Protein AF-A0A9D4YTZ3-F1 (afdb_monomer_lite)

Sequence (170 aa):
MAAKIKRVLRTWNSVDDFQEGEEWQEALDALESVTSQVSGDPKAFDLTGDGERWEAAGGDEISEASEFSTVLYEKWAEVLGQAAENLEWEPAQWEALWKNLQKWGRALSRAGLDFGNDTGMGELQEVVEAYSSGAPKQRKRKAPVEEAAEEEGEEDEEDPAKKKRAADDE

Radius of gyration: 29.21 Å; chains: 1; bounding box: 89×47×68 Å

Structure (mmCIF, N/CA/C/O backbone):
data_AF-A0A9D4YTZ3-F1
#
_entry.id   AF-A0A9D4YTZ3-F1
#
loop_
_atom_site.group_PDB
_atom_site.id
_atom_site.type_symbol
_atom_site.label_atom_id
_atom_site.label_alt_id
_atom_site.label_comp_id
_atom_site.label_asym_id
_atom_site.label_entity_id
_atom_site.label_seq_id
_atom_site.pdbx_PDB_ins_code
_atom_site.Cartn_x
_atom_site.Cartn_y
_atom_site.Cartn_z
_atom_site.occupancy
_atom_site.B_iso_or_equiv
_atom_site.auth_seq_id
_atom_site.auth_comp_id
_atom_site.auth_asym_id
_atom_site.auth_atom_id
_atom_site.pdbx_PDB_model_num
ATOM 1 N N . MET A 1 1 ? -14.436 -12.012 12.243 1.00 62.66 1 MET A N 1
ATOM 2 C CA . MET A 1 1 ? -13.884 -10.650 12.075 1.00 62.66 1 MET A CA 1
ATOM 3 C C . MET A 1 1 ? -12.425 -10.587 12.524 1.00 62.66 1 MET A C 1
ATOM 5 O O . MET A 1 1 ? -11.583 -10.406 11.659 1.00 62.66 1 MET A O 1
ATOM 9 N N . ALA A 1 2 ? -12.092 -10.903 13.784 1.00 67.81 2 ALA A N 1
ATOM 10 C CA . ALA A 1 2 ? -10.698 -10.963 14.265 1.00 67.81 2 ALA A CA 1
ATOM 11 C C . ALA A 1 2 ? -9.760 -11.856 13.418 1.00 67.81 2 ALA A C 1
ATOM 13 O O . ALA A 1 2 ? -8.634 -11.477 13.128 1.00 67.81 2 ALA A O 1
ATOM 14 N N . ALA A 1 3 ? -10.233 -13.012 12.933 1.00 77.94 3 ALA A N 1
ATOM 15 C CA . ALA A 1 3 ? -9.442 -13.879 12.047 1.00 77.94 3 ALA A CA 1
ATOM 16 C C . ALA A 1 3 ? -9.124 -13.252 10.671 1.00 77.94 3 ALA A C 1
ATOM 18 O O . ALA A 1 3 ? -8.122 -13.609 10.059 1.00 77.94 3 ALA A O 1
ATOM 19 N N . LYS A 1 4 ? -9.969 -12.330 10.182 1.00 80.19 4 LYS A N 1
ATOM 20 C CA . LYS A 1 4 ? -9.738 -11.601 8.925 1.00 80.19 4 LYS A CA 1
ATOM 21 C C . LYS A 1 4 ? -8.629 -10.567 9.126 1.00 80.19 4 LYS A C 1
ATOM 23 O O . LYS A 1 4 ? -7.691 -10.554 8.346 1.00 80.19 4 LYS A O 1
ATOM 28 N N . ILE A 1 5 ? -8.699 -9.798 10.215 1.00 81.00 5 ILE A N 1
ATOM 29 C CA . ILE A 1 5 ? -7.681 -8.802 10.590 1.00 81.00 5 ILE A CA 1
ATOM 30 C C . ILE A 1 5 ? -6.328 -9.482 10.814 1.00 81.00 5 ILE A C 1
ATOM 32 O O . ILE A 1 5 ? -5.354 -9.096 10.191 1.00 81.00 5 ILE A O 1
ATOM 36 N N . LYS A 1 6 ? -6.280 -10.588 11.569 1.00 83.12 6 LYS A N 1
ATOM 37 C CA . LYS A 1 6 ? -5.041 -11.366 11.771 1.00 83.12 6 LYS A CA 1
ATOM 38 C C . LYS A 1 6 ? -4.418 -11.886 10.473 1.00 83.12 6 LYS A C 1
ATOM 40 O O . LYS A 1 6 ? -3.203 -12.006 10.382 1.00 83.12 6 LYS A O 1
ATOM 45 N N . ARG A 1 7 ? -5.236 -12.232 9.472 1.00 84.00 7 ARG A N 1
ATOM 46 C CA . ARG A 1 7 ? -4.735 -12.651 8.155 1.00 84.00 7 ARG A CA 1
ATOM 47 C C . ARG A 1 7 ? -4.163 -11.469 7.376 1.00 84.00 7 ARG A C 1
ATOM 49 O O . ARG A 1 7 ? -3.108 -11.619 6.773 1.00 84.00 7 ARG A O 1
ATOM 56 N N . VAL A 1 8 ? -4.854 -10.332 7.400 1.00 84.12 8 VAL A N 1
ATOM 57 C CA . VAL A 1 8 ? -4.382 -9.092 6.772 1.00 84.12 8 VAL A CA 1
ATOM 58 C C . VAL A 1 8 ? -3.073 -8.643 7.419 1.00 84.12 8 VAL A C 1
ATOM 60 O O . VAL A 1 8 ? -2.107 -8.462 6.698 1.00 84.12 8 VAL A O 1
ATOM 63 N N . LEU A 1 9 ? -2.994 -8.614 8.752 1.00 82.56 9 LEU A N 1
ATOM 64 C CA . LEU A 1 9 ? -1.767 -8.320 9.501 1.00 82.56 9 LEU A CA 1
ATOM 65 C C . LEU A 1 9 ? -0.622 -9.271 9.174 1.00 82.56 9 LEU A C 1
ATOM 67 O O . LEU A 1 9 ? 0.495 -8.837 8.958 1.00 82.56 9 LEU A O 1
ATOM 71 N N . ARG A 1 10 ? -0.889 -10.576 9.080 1.00 84.81 10 ARG A N 1
ATOM 72 C CA . ARG A 1 10 ? 0.155 -11.523 8.673 1.00 84.81 10 ARG A CA 1
ATOM 73 C C . ARG A 1 10 ? 0.705 -11.205 7.281 1.00 84.81 10 ARG A C 1
ATOM 75 O O . ARG A 1 10 ? 1.897 -11.345 7.076 1.00 84.81 10 ARG A O 1
ATOM 82 N N . THR A 1 11 ? -0.172 -10.824 6.353 1.00 83.69 11 THR A N 1
ATOM 83 C CA . THR A 1 11 ? 0.214 -10.481 4.973 1.00 83.69 11 THR A CA 1
ATOM 84 C C . THR A 1 11 ? 0.950 -9.140 4.926 1.00 83.69 11 THR A C 1
ATOM 86 O O . THR A 1 11 ? 1.879 -8.980 4.152 1.00 83.69 11 THR A O 1
ATOM 89 N N . TRP A 1 12 ? 0.550 -8.192 5.776 1.00 83.50 12 TRP A N 1
ATOM 90 C CA . TRP A 1 12 ? 1.224 -6.910 5.967 1.00 83.50 12 TRP A CA 1
ATOM 91 C C . TRP A 1 12 ? 2.644 -7.097 6.506 1.00 83.50 12 TRP A C 1
ATOM 93 O O . TRP A 1 12 ? 3.593 -6.635 5.890 1.00 83.50 12 TRP A O 1
ATOM 103 N N . ASN A 1 13 ? 2.798 -7.852 7.595 1.00 84.50 13 ASN A N 1
ATOM 104 C CA . ASN A 1 13 ? 4.098 -8.081 8.227 1.00 84.50 13 ASN A CA 1
ATOM 105 C C . ASN A 1 13 ? 5.048 -8.889 7.336 1.00 84.50 13 ASN A C 1
ATOM 107 O O . ASN A 1 13 ? 6.254 -8.740 7.463 1.00 84.50 13 ASN A O 1
ATOM 111 N N . SER A 1 14 ? 4.524 -9.736 6.440 1.00 82.00 14 SER A N 1
ATOM 112 C CA . SER A 1 14 ? 5.375 -10.464 5.495 1.00 82.00 14 SER A CA 1
ATOM 113 C C . SER A 1 14 ? 5.965 -9.578 4.401 1.00 82.00 14 SER A C 1
ATOM 115 O O . SER A 1 14 ? 6.894 -10.010 3.742 1.00 82.00 14 SER A O 1
ATOM 117 N N . VAL A 1 15 ? 5.457 -8.355 4.191 1.00 81.56 15 VAL A N 1
ATOM 118 C CA . VAL A 1 15 ? 6.027 -7.422 3.200 1.00 81.56 15 VAL A CA 1
ATOM 119 C C . VAL A 1 15 ? 7.504 -7.151 3.491 1.00 81.56 15 VAL A C 1
ATOM 121 O O . VAL A 1 15 ? 8.304 -7.098 2.565 1.00 81.56 15 VAL A O 1
ATOM 124 N N . ASP A 1 16 ? 7.871 -7.045 4.769 1.00 80.12 16 ASP A N 1
ATOM 125 C CA . ASP A 1 16 ? 9.254 -6.806 5.192 1.00 80.12 16 ASP A CA 1
ATOM 126 C C . ASP A 1 16 ? 10.167 -8.029 5.003 1.00 80.12 16 ASP A C 1
ATOM 128 O O . ASP A 1 16 ? 11.387 -7.880 5.006 1.00 80.12 16 ASP A O 1
ATOM 132 N N . ASP A 1 17 ? 9.595 -9.225 4.828 1.00 82.50 17 ASP A N 1
ATOM 133 C CA . ASP A 1 17 ? 10.352 -10.452 4.560 1.00 82.50 17 ASP A CA 1
ATOM 134 C C . ASP A 1 17 ? 10.802 -10.539 3.085 1.00 82.50 17 ASP A C 1
ATOM 136 O O . ASP A 1 17 ? 11.674 -11.341 2.759 1.00 82.50 17 ASP A O 1
ATOM 140 N N . PHE A 1 18 ? 10.230 -9.714 2.200 1.00 77.62 18 PHE A N 1
ATOM 141 C CA . PHE A 1 18 ? 10.449 -9.740 0.755 1.00 77.62 18 PHE A CA 1
ATOM 142 C C . PHE A 1 18 ? 11.362 -8.581 0.318 1.00 77.62 18 PHE A C 1
ATOM 144 O O . PHE A 1 18 ? 10.878 -7.518 -0.071 1.00 77.62 18 PHE A O 1
ATOM 151 N N . GLN A 1 19 ? 12.686 -8.754 0.408 1.00 65.81 19 GLN A N 1
ATOM 152 C CA . GLN A 1 19 ? 13.648 -7.656 0.191 1.00 65.81 19 GLN A CA 1
ATOM 153 C C . GLN A 1 19 ? 14.599 -7.846 -1.006 1.00 65.81 19 GLN A C 1
ATOM 155 O O . GLN A 1 19 ? 15.384 -6.936 -1.290 1.00 65.81 19 GLN A O 1
ATOM 160 N N . GLU A 1 20 ? 14.550 -8.960 -1.754 1.00 67.19 20 GLU A N 1
ATOM 161 C CA . GLU A 1 20 ? 15.485 -9.196 -2.866 1.00 67.19 20 GLU A CA 1
ATOM 162 C C . GLU A 1 20 ? 14.824 -9.659 -4.185 1.00 67.19 20 GLU A C 1
ATOM 164 O O . GLU A 1 20 ? 14.169 -10.692 -4.282 1.00 67.19 20 GLU A O 1
ATOM 169 N N . GLY A 1 21 ? 15.086 -8.930 -5.279 1.00 64.75 21 GLY A N 1
ATOM 170 C CA . GLY A 1 21 ? 14.809 -9.394 -6.648 1.00 64.75 21 GLY A CA 1
ATOM 171 C C . GLY A 1 21 ? 13.335 -9.712 -6.943 1.00 64.75 21 GLY A C 1
ATOM 172 O O . GLY A 1 21 ? 12.493 -8.818 -6.909 1.00 64.75 21 GLY A O 1
ATOM 173 N N . GLU A 1 22 ? 13.036 -10.972 -7.287 1.00 64.50 22 GLU A N 1
ATOM 174 C CA . GLU A 1 22 ? 11.676 -11.451 -7.610 1.00 64.50 22 GLU A CA 1
ATOM 175 C C . GLU A 1 22 ? 10.705 -11.329 -6.420 1.00 64.50 22 GLU A C 1
ATOM 177 O O . GLU A 1 22 ? 9.495 -11.228 -6.621 1.00 64.50 22 GLU A O 1
ATOM 182 N N . GLU A 1 23 ? 11.219 -11.236 -5.191 1.00 81.50 23 GLU A N 1
ATOM 183 C CA . GLU A 1 23 ? 10.413 -11.061 -3.979 1.00 81.50 23 GLU A CA 1
ATOM 184 C C . GLU A 1 23 ? 9.698 -9.701 -3.947 1.00 81.50 23 GLU A C 1
ATOM 186 O O . GLU A 1 23 ? 8.621 -9.583 -3.369 1.00 81.50 23 GLU A O 1
ATOM 191 N N . TRP A 1 24 ? 10.209 -8.682 -4.648 1.00 84.19 24 TRP A N 1
ATOM 192 C CA . TRP A 1 24 ? 9.536 -7.380 -4.742 1.00 84.19 24 TRP A CA 1
ATOM 193 C C . TRP A 1 24 ? 8.169 -7.465 -5.422 1.00 84.19 24 TRP A C 1
ATOM 195 O O . TRP A 1 24 ? 7.274 -6.676 -5.114 1.00 84.19 24 TRP A O 1
ATOM 205 N N . GLN A 1 25 ? 7.979 -8.431 -6.325 1.00 85.56 25 GLN A N 1
ATOM 206 C CA . GLN A 1 25 ? 6.663 -8.687 -6.898 1.00 85.56 25 GLN A CA 1
ATOM 207 C C . GLN A 1 25 ? 5.718 -9.273 -5.843 1.00 85.56 25 GLN A C 1
ATOM 209 O O . GLN A 1 25 ? 4.570 -8.847 -5.754 1.00 85.56 25 GLN A O 1
ATOM 214 N N . GLU A 1 26 ? 6.203 -10.191 -5.005 1.00 86.38 26 GLU A N 1
ATOM 215 C CA . GLU A 1 26 ? 5.420 -10.762 -3.903 1.00 86.38 26 GLU A CA 1
ATOM 216 C C . GLU A 1 26 ? 5.071 -9.699 -2.847 1.00 86.38 26 GLU A C 1
ATOM 218 O O . GLU A 1 26 ? 3.948 -9.679 -2.338 1.00 86.38 26 GLU A O 1
ATOM 223 N N . ALA A 1 27 ? 5.988 -8.762 -2.580 1.00 86.50 27 ALA A N 1
ATOM 224 C CA . ALA A 1 27 ? 5.758 -7.601 -1.721 1.00 86.50 27 ALA A CA 1
ATOM 225 C C . ALA A 1 27 ? 4.640 -6.695 -2.265 1.00 86.50 27 ALA A C 1
ATOM 227 O O . ALA A 1 27 ? 3.736 -6.299 -1.519 1.00 86.50 27 ALA A O 1
ATOM 228 N N . LEU A 1 28 ? 4.663 -6.401 -3.572 1.00 87.44 28 LEU A N 1
ATOM 229 C CA . LEU A 1 28 ? 3.601 -5.646 -4.238 1.00 87.44 28 LEU A CA 1
ATOM 230 C C . LEU A 1 28 ? 2.268 -6.398 -4.194 1.00 87.44 28 LEU A C 1
ATOM 232 O O . LEU A 1 28 ? 1.265 -5.816 -3.787 1.00 87.44 28 LEU A O 1
ATOM 236 N N . ASP A 1 29 ? 2.249 -7.691 -4.518 1.00 89.69 29 ASP A N 1
ATOM 237 C CA . ASP A 1 29 ? 1.038 -8.520 -4.482 1.00 89.69 29 ASP A CA 1
ATOM 238 C C . ASP A 1 29 ? 0.431 -8.581 -3.065 1.00 89.69 29 ASP A C 1
ATOM 240 O O . ASP A 1 29 ? -0.795 -8.517 -2.882 1.00 89.69 29 ASP A O 1
ATOM 244 N N . ALA A 1 30 ? 1.279 -8.666 -2.035 1.00 87.38 30 ALA A N 1
ATOM 245 C CA . ALA A 1 30 ? 0.871 -8.617 -0.636 1.00 87.38 30 ALA A CA 1
ATOM 246 C C . ALA A 1 30 ? 0.243 -7.259 -0.277 1.00 87.38 30 ALA A C 1
ATOM 248 O O . ALA A 1 30 ? -0.851 -7.226 0.306 1.00 87.38 30 ALA A O 1
ATOM 249 N N . LEU A 1 31 ? 0.868 -6.146 -0.678 1.00 89.12 31 LEU A N 1
ATOM 250 C CA . LEU A 1 31 ? 0.328 -4.799 -0.479 1.00 89.12 31 LEU A CA 1
ATOM 251 C C . LEU A 1 31 ? -0.978 -4.570 -1.247 1.00 89.12 31 LEU A C 1
ATOM 253 O O . LEU A 1 31 ? -1.930 -4.024 -0.679 1.00 89.12 31 LEU A O 1
ATOM 257 N N . GLU A 1 32 ? -1.081 -5.024 -2.496 1.00 91.06 32 GLU A N 1
ATOM 258 C CA . GLU A 1 32 ? -2.311 -4.978 -3.293 1.00 91.06 32 GLU A CA 1
ATOM 259 C C . GLU A 1 32 ? -3.442 -5.745 -2.601 1.00 91.06 32 GLU A C 1
ATOM 261 O O . GLU A 1 32 ? -4.568 -5.250 -2.475 1.00 91.06 32 GLU A O 1
ATOM 266 N N . SER A 1 33 ? -3.142 -6.938 -2.084 1.00 89.94 33 SER A N 1
ATOM 267 C CA . SER A 1 33 ? -4.100 -7.775 -1.361 1.00 89.94 33 SER A CA 1
ATOM 268 C C . SER A 1 33 ? -4.609 -7.101 -0.086 1.00 89.94 33 SER A C 1
ATOM 270 O O . SER A 1 33 ? -5.824 -7.057 0.145 1.00 89.94 33 SER A O 1
ATOM 272 N N . VAL A 1 34 ? -3.711 -6.544 0.734 1.00 87.75 34 VAL A N 1
ATOM 273 C CA . VAL A 1 34 ? -4.079 -5.807 1.954 1.00 87.75 34 VAL A CA 1
ATOM 274 C C . VAL A 1 34 ? -4.915 -4.579 1.596 1.00 87.75 34 VAL A C 1
ATOM 276 O O . VAL A 1 34 ? -6.033 -4.418 2.098 1.00 87.75 34 VAL A O 1
ATOM 279 N N . THR A 1 35 ? -4.433 -3.762 0.661 1.00 88.62 35 THR A N 1
ATOM 280 C CA . THR A 1 35 ? -5.068 -2.503 0.2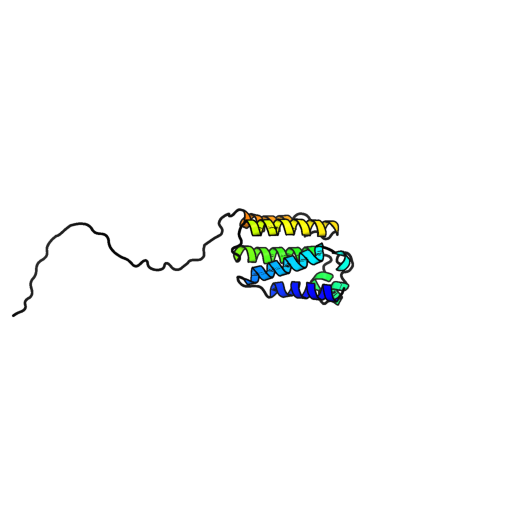53 1.00 88.62 35 THR A CA 1
ATOM 281 C C . THR A 1 35 ? -6.446 -2.741 -0.357 1.00 88.62 35 THR A C 1
ATOM 283 O O . THR A 1 35 ? -7.412 -2.058 -0.006 1.00 88.62 35 THR A O 1
ATOM 286 N N . SER A 1 36 ? -6.599 -3.756 -1.210 1.00 90.50 36 SER A N 1
ATOM 287 C CA . SER A 1 36 ? -7.893 -4.117 -1.791 1.00 90.50 36 SER A CA 1
ATOM 288 C C . SER A 1 36 ? -8.876 -4.641 -0.744 1.00 90.50 36 SER A C 1
ATOM 290 O O . SER A 1 36 ? -10.071 -4.345 -0.820 1.00 90.50 36 SER A O 1
ATOM 292 N N . GLN A 1 37 ? -8.415 -5.445 0.218 1.00 87.12 37 GLN A N 1
ATOM 293 C CA . GLN A 1 37 ? -9.288 -5.983 1.263 1.00 87.12 37 GLN A CA 1
ATOM 294 C C . GLN A 1 37 ? -9.779 -4.891 2.208 1.00 87.12 37 GLN A C 1
ATOM 296 O O . GLN A 1 37 ? -10.954 -4.907 2.586 1.00 87.12 37 GLN A O 1
ATOM 301 N N . VAL A 1 38 ? -8.894 -3.965 2.576 1.00 85.25 38 VAL A N 1
ATOM 302 C CA . VAL A 1 38 ? -9.207 -2.866 3.486 1.00 85.25 38 VAL A CA 1
ATOM 303 C C . VAL A 1 38 ? -10.080 -1.818 2.800 1.00 85.25 38 VAL A C 1
ATOM 305 O O . VAL A 1 38 ? -11.141 -1.483 3.319 1.00 85.25 38 VAL A O 1
ATOM 308 N N . SER A 1 39 ? -9.707 -1.363 1.601 1.00 86.00 39 SER A N 1
ATOM 309 C CA . SER A 1 39 ? -10.485 -0.370 0.842 1.00 86.00 39 SER A CA 1
ATOM 310 C C . SER A 1 39 ? -11.882 -0.860 0.442 1.00 86.00 39 SER A C 1
ATOM 312 O O . SER A 1 39 ? -12.792 -0.049 0.268 1.00 86.00 39 SER A O 1
ATOM 314 N N . GLY A 1 40 ? -12.079 -2.178 0.326 1.00 85.25 40 GLY A N 1
ATOM 315 C CA . GLY A 1 40 ? -13.382 -2.779 0.043 1.00 85.25 40 GLY A CA 1
ATOM 316 C C . GLY A 1 40 ? -14.387 -2.680 1.196 1.00 85.25 40 GLY A C 1
ATOM 317 O O . GLY A 1 40 ? -15.589 -2.642 0.938 1.00 85.25 40 GLY A O 1
ATOM 318 N N . ASP A 1 41 ? -13.924 -2.632 2.449 1.00 83.56 41 ASP A N 1
ATOM 319 C CA . ASP A 1 41 ? -14.790 -2.472 3.626 1.00 83.56 41 ASP A CA 1
ATOM 320 C C . ASP A 1 41 ? -14.023 -1.888 4.833 1.00 83.56 41 ASP A C 1
ATOM 322 O O . ASP A 1 41 ? -13.760 -2.608 5.803 1.00 83.56 41 ASP A O 1
ATOM 326 N N . PRO A 1 42 ? -13.666 -0.588 4.818 1.00 79.69 42 PRO A N 1
ATOM 327 C CA . PRO A 1 42 ? -12.826 0.012 5.862 1.00 79.69 42 PRO A CA 1
ATOM 328 C C . PRO A 1 42 ? -13.447 -0.059 7.264 1.00 79.69 42 PRO A C 1
ATOM 330 O O . PRO A 1 42 ? -12.749 -0.217 8.265 1.00 79.69 42 PRO A O 1
ATOM 333 N N . LYS A 1 43 ? -14.784 -0.017 7.345 1.00 78.50 43 LYS A N 1
ATOM 334 C CA . LYS A 1 43 ? -15.533 -0.094 8.609 1.00 78.50 43 LYS A CA 1
ATOM 335 C C . LYS A 1 43 ? -15.443 -1.473 9.258 1.00 78.50 43 LYS A C 1
ATOM 337 O O . LYS A 1 43 ? -15.410 -1.568 10.483 1.00 78.50 43 LYS A O 1
ATOM 342 N N . ALA A 1 44 ? -15.377 -2.554 8.476 1.00 78.62 44 ALA A N 1
ATOM 343 C CA . ALA A 1 44 ? -15.183 -3.892 9.039 1.00 78.62 44 ALA A CA 1
ATOM 344 C C . ALA A 1 44 ? -13.825 -4.062 9.736 1.00 78.62 44 ALA A C 1
ATOM 346 O O . ALA A 1 44 ? -13.703 -4.923 10.613 1.00 78.62 44 ALA A O 1
ATOM 347 N N . PHE A 1 45 ? -12.840 -3.243 9.368 1.00 76.38 45 PHE A N 1
ATOM 348 C CA . PHE A 1 45 ? -11.519 -3.193 9.991 1.00 76.38 45 PHE A CA 1
ATOM 349 C C . PHE A 1 45 ? -11.424 -2.168 11.123 1.00 76.38 45 PHE A C 1
ATOM 351 O O . PHE A 1 45 ? -10.367 -2.062 11.722 1.00 76.38 45 PHE A O 1
ATOM 358 N N . ASP A 1 46 ? -12.512 -1.467 11.454 1.00 74.81 46 ASP A N 1
ATOM 359 C CA . ASP A 1 46 ? -12.555 -0.486 12.549 1.00 74.81 46 ASP A CA 1
ATOM 360 C C . ASP A 1 46 ? -11.543 0.662 12.413 1.00 74.81 46 ASP A C 1
ATOM 362 O O . ASP A 1 46 ? -11.114 1.266 13.387 1.00 74.81 46 ASP A O 1
ATOM 366 N N . LEU A 1 47 ? -11.179 0.979 11.169 1.00 71.44 47 LEU A N 1
ATOM 367 C CA . LEU A 1 47 ? -10.184 2.004 10.846 1.00 71.44 47 LEU A CA 1
ATOM 368 C C . LEU A 1 47 ? -10.718 3.433 10.995 1.00 71.44 47 LEU A C 1
ATOM 370 O O . LEU A 1 47 ? -9.962 4.386 10.906 1.00 71.44 47 LEU A O 1
ATOM 374 N N . THR A 1 48 ? -12.027 3.584 11.196 1.00 66.44 48 THR A N 1
ATOM 375 C CA . THR A 1 48 ? -12.692 4.868 11.464 1.00 66.44 48 THR A CA 1
ATOM 376 C C . THR A 1 48 ? -13.073 5.028 12.943 1.00 66.44 48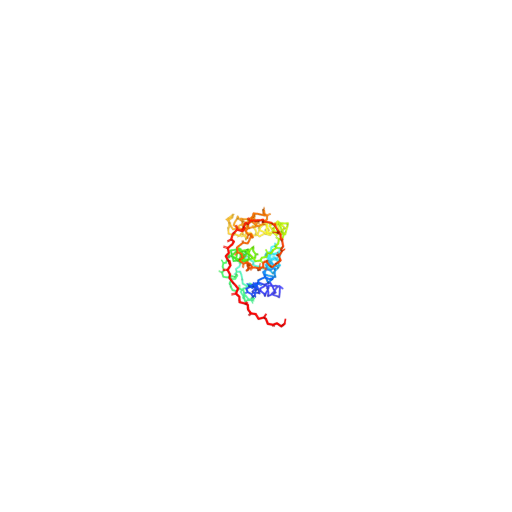 THR A C 1
ATOM 378 O O . THR A 1 48 ? -13.855 5.921 13.266 1.00 66.44 48 THR A O 1
ATOM 381 N N . GLY A 1 49 ? -12.637 4.099 13.801 1.00 64.75 49 GLY A N 1
ATOM 382 C CA . GLY A 1 49 ? -12.826 4.095 15.256 1.00 64.75 49 GLY A CA 1
ATOM 383 C C . GLY A 1 49 ? -11.478 4.161 15.982 1.00 64.75 49 GLY A C 1
ATOM 384 O O . GLY A 1 49 ? -10.479 4.530 15.374 1.00 64.75 49 GLY A O 1
ATOM 385 N N . ASP A 1 50 ? -11.429 3.766 17.255 1.00 64.56 50 ASP A N 1
ATOM 386 C CA . ASP A 1 50 ? -10.226 3.884 18.103 1.00 64.56 50 ASP A CA 1
ATOM 387 C C . ASP A 1 50 ? -9.140 2.819 17.812 1.00 64.56 50 ASP A C 1
ATOM 389 O O . ASP A 1 50 ? -8.176 2.690 18.556 1.00 64.56 50 ASP A O 1
ATOM 393 N N . GLY A 1 51 ? -9.284 2.012 16.752 1.00 68.88 51 GLY A N 1
ATOM 394 C CA . GLY A 1 51 ? -8.269 1.029 16.350 1.00 68.88 51 GLY A CA 1
ATOM 395 C C . GLY A 1 51 ? -8.176 -0.231 17.228 1.00 68.88 51 GLY A C 1
ATOM 396 O O . GLY A 1 51 ? -7.384 -1.120 16.914 1.00 68.88 51 GLY A O 1
ATOM 397 N N . GLU A 1 52 ? -9.025 -0.383 18.253 1.00 73.56 52 GLU A N 1
ATOM 398 C CA . GLU A 1 52 ? -8.976 -1.478 19.245 1.00 73.56 52 GLU A CA 1
ATOM 399 C C . GLU A 1 52 ? -8.921 -2.887 18.620 1.00 73.56 52 GLU A C 1
ATOM 401 O O . GLU A 1 52 ? -8.339 -3.821 19.173 1.00 73.56 52 GLU A O 1
ATOM 406 N N . ARG A 1 53 ? -9.540 -3.088 17.447 1.00 75.62 53 ARG A N 1
ATOM 407 C CA . ARG A 1 53 ? -9.522 -4.395 16.763 1.00 75.62 53 ARG A CA 1
ATOM 408 C C . ARG A 1 53 ? -8.182 -4.742 16.122 1.00 75.62 53 ARG A C 1
ATOM 410 O O . ARG A 1 53 ? -7.909 -5.934 15.957 1.00 75.62 53 ARG A O 1
ATOM 417 N N . TRP A 1 54 ? -7.410 -3.740 15.715 1.00 77.50 54 TRP A N 1
ATOM 418 C CA . TRP A 1 54 ? -6.054 -3.919 15.203 1.00 77.50 54 TRP A CA 1
ATOM 419 C C . TRP A 1 54 ? -5.092 -4.172 16.355 1.00 77.50 54 TRP A C 1
ATOM 421 O O . TRP A 1 54 ? -4.384 -5.176 16.314 1.00 77.50 54 TRP A O 1
ATOM 431 N N . GLU A 1 55 ? -5.194 -3.388 17.428 1.00 76.75 55 GLU A N 1
ATOM 432 C CA . GLU A 1 55 ? -4.440 -3.590 18.671 1.00 76.75 55 GLU A CA 1
ATOM 433 C C . GLU A 1 55 ? -4.658 -5.011 19.225 1.00 76.75 55 GLU A C 1
ATOM 435 O O . GLU A 1 55 ? -3.731 -5.804 19.373 1.00 76.75 55 GLU A O 1
ATOM 440 N N . ALA A 1 56 ? -5.919 -5.440 19.371 1.00 78.38 56 ALA A N 1
ATOM 441 C CA . ALA A 1 56 ? -6.261 -6.787 19.843 1.00 78.38 56 ALA A CA 1
ATOM 442 C C . ALA A 1 56 ? -5.795 -7.925 18.908 1.00 78.38 56 ALA A C 1
ATOM 444 O O . ALA A 1 56 ? -5.828 -9.110 19.276 1.00 78.38 56 ALA A O 1
ATOM 445 N N . ALA A 1 57 ? -5.414 -7.601 17.672 1.00 77.38 57 ALA A N 1
ATOM 446 C CA . ALA A 1 57 ? -4.858 -8.539 16.710 1.00 77.38 57 ALA A CA 1
ATOM 447 C C . ALA A 1 57 ? -3.318 -8.513 16.649 1.00 77.38 57 ALA A C 1
ATOM 449 O O . ALA A 1 57 ? -2.770 -9.357 15.936 1.00 77.38 57 ALA A O 1
ATOM 450 N N . GLY A 1 58 ? -2.657 -7.645 17.427 1.00 73.81 58 GLY A N 1
ATOM 451 C CA . GLY A 1 58 ? -1.205 -7.427 17.437 1.00 73.81 58 GLY A CA 1
ATOM 452 C C . GLY A 1 58 ? -0.724 -6.481 16.336 1.00 73.81 58 GLY A C 1
ATOM 453 O O . GLY A 1 58 ? 0.377 -6.656 15.828 1.00 73.81 58 GLY A O 1
ATOM 454 N N . GLY A 1 59 ? -1.595 -5.574 15.890 1.00 74.69 59 GLY A N 1
ATOM 455 C CA . GLY A 1 59 ? -1.315 -4.530 14.907 1.00 74.69 59 GLY A CA 1
ATOM 456 C C . GLY A 1 59 ? -1.202 -3.160 15.562 1.00 74.69 59 GLY A C 1
ATOM 457 O O . GLY A 1 59 ? -1.825 -2.218 15.080 1.00 74.69 59 GLY A O 1
ATOM 458 N N . ASP A 1 60 ? -0.477 -3.078 16.677 1.00 72.25 60 ASP A N 1
ATOM 459 C CA . ASP A 1 60 ? -0.325 -1.870 17.495 1.00 72.25 60 ASP A CA 1
ATOM 460 C C . ASP A 1 60 ? 0.191 -0.676 16.667 1.00 72.25 60 ASP A C 1
ATOM 462 O O . ASP A 1 60 ? -0.327 0.434 16.775 1.00 72.25 60 ASP A O 1
ATOM 466 N N . GLU A 1 61 ? 1.107 -0.939 15.726 1.00 69.81 61 GLU A N 1
ATOM 467 C CA . GLU A 1 61 ? 1.653 0.046 14.775 1.00 69.81 61 GLU A CA 1
ATOM 468 C C . GLU A 1 61 ? 0.575 0.696 13.881 1.00 69.81 61 GLU A C 1
ATOM 470 O O . GLU A 1 61 ? 0.713 1.837 13.447 1.00 69.81 61 GLU A O 1
ATOM 475 N N . ILE A 1 62 ? -0.524 -0.021 13.625 1.00 69.25 62 ILE A N 1
ATOM 476 C CA . ILE A 1 62 ? -1.652 0.434 12.806 1.00 69.25 62 ILE A CA 1
ATOM 477 C C . ILE A 1 62 ? -2.732 1.104 13.672 1.00 69.25 62 ILE A C 1
ATOM 479 O O . ILE A 1 62 ? -3.435 1.994 13.186 1.00 69.25 62 ILE A O 1
ATOM 483 N N . SER A 1 63 ? -2.890 0.691 14.936 1.00 66.00 63 SER A N 1
ATOM 484 C CA . SER A 1 63 ? -3.933 1.207 15.835 1.00 66.00 63 SER A CA 1
ATOM 485 C C . SER A 1 63 ? -3.549 2.489 16.568 1.00 66.00 63 SER A C 1
ATOM 487 O O . SER A 1 63 ? -4.403 3.357 16.720 1.00 66.00 63 SER A O 1
ATOM 489 N N . GLU A 1 64 ? -2.295 2.644 17.006 1.00 55.12 64 GLU A N 1
ATOM 490 C CA . GLU A 1 64 ? -1.867 3.817 17.791 1.00 55.12 64 GLU A CA 1
ATOM 491 C C . GLU A 1 64 ? -1.870 5.118 16.976 1.00 55.12 64 GLU A C 1
ATOM 493 O O . GLU A 1 64 ? -1.903 6.216 17.535 1.00 55.12 64 GLU A O 1
ATOM 498 N N . ALA A 1 65 ? -1.859 5.009 15.648 1.00 50.66 65 ALA A N 1
ATOM 499 C CA . ALA A 1 65 ? -1.506 6.132 14.805 1.00 50.66 65 ALA A CA 1
ATOM 500 C C . ALA A 1 65 ? -2.685 7.031 14.411 1.00 50.66 65 ALA A C 1
ATOM 502 O O . ALA A 1 65 ? -2.437 8.113 13.919 1.00 50.66 65 ALA A O 1
ATOM 503 N N . SER A 1 66 ? -3.967 6.653 14.542 1.00 54.50 66 SER A N 1
ATOM 504 C CA . SER A 1 66 ? -5.064 7.405 13.863 1.00 54.50 66 SER A CA 1
ATOM 505 C C . SER A 1 66 ? -4.810 7.645 12.350 1.00 54.50 66 SER A C 1
ATOM 507 O O . SER A 1 66 ? -5.470 8.459 11.709 1.00 54.50 66 SER A O 1
ATOM 509 N N . GLU A 1 67 ? -3.842 6.924 11.784 1.00 66.94 67 GLU A N 1
ATOM 510 C CA . GLU A 1 67 ? -3.106 7.248 10.563 1.00 66.94 67 GLU A CA 1
ATOM 511 C C . GLU A 1 67 ? -2.783 5.948 9.815 1.00 66.94 67 GLU A C 1
ATOM 513 O O . GLU A 1 67 ? -1.750 5.816 9.165 1.00 66.94 67 GLU A O 1
ATOM 518 N N . PHE A 1 68 ? -3.679 4.954 9.870 1.00 76.38 68 PHE A N 1
ATOM 519 C CA . PHE A 1 68 ? -3.554 3.758 9.029 1.00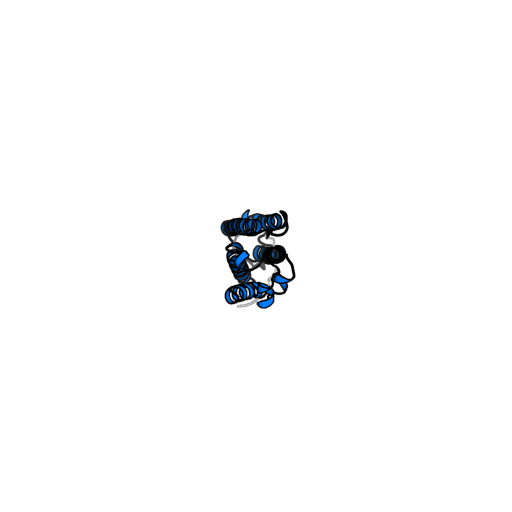 76.38 68 PHE A CA 1
ATOM 520 C C . PHE A 1 68 ? -3.278 4.136 7.570 1.00 76.38 68 PHE A C 1
ATOM 522 O O . PHE A 1 68 ? -2.518 3.460 6.890 1.00 76.38 68 PHE A O 1
ATOM 529 N N . SER A 1 69 ? -3.878 5.223 7.083 1.00 78.25 69 SER A N 1
ATOM 530 C CA . SER A 1 69 ? -3.616 5.717 5.741 1.00 78.25 69 SER A CA 1
ATOM 531 C C . SER A 1 69 ? -2.207 6.295 5.565 1.00 78.25 69 SER A C 1
ATOM 533 O O . SER A 1 69 ? -1.632 6.084 4.505 1.00 78.25 69 SER A O 1
ATOM 535 N N . THR A 1 70 ? -1.617 6.945 6.570 1.00 78.81 70 THR A N 1
ATOM 536 C CA . THR A 1 70 ? -0.208 7.375 6.533 1.00 78.81 70 THR A CA 1
ATOM 537 C C . THR A 1 70 ? 0.719 6.162 6.518 1.00 78.81 70 THR A C 1
ATOM 539 O O . THR A 1 70 ? 1.537 6.046 5.614 1.00 78.81 70 THR A O 1
ATOM 542 N N . VAL A 1 71 ? 0.524 5.201 7.427 1.00 82.12 71 VAL A N 1
ATOM 543 C CA . VAL A 1 71 ? 1.331 3.967 7.496 1.00 82.12 71 VAL A CA 1
ATOM 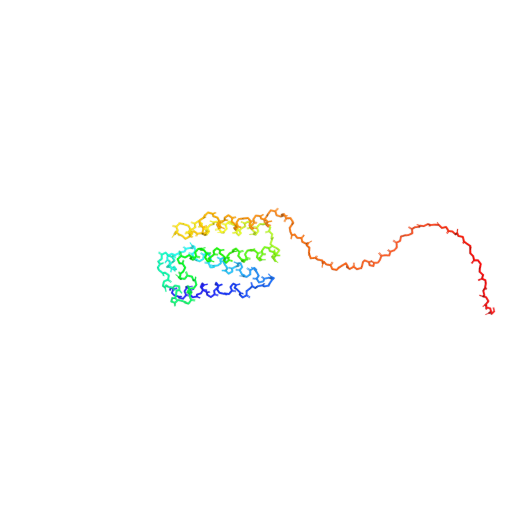544 C C . VAL A 1 71 ? 1.200 3.144 6.208 1.00 82.12 71 VAL A C 1
ATOM 546 O O . VAL A 1 71 ? 2.184 2.636 5.672 1.00 82.12 71 VAL A O 1
ATOM 549 N N . LEU A 1 72 ? -0.015 3.049 5.657 1.00 85.00 72 LEU A N 1
ATOM 550 C CA . LEU A 1 72 ? -0.265 2.399 4.372 1.00 85.00 72 LEU A CA 1
ATOM 551 C C . LEU A 1 72 ? 0.455 3.118 3.226 1.00 85.00 72 LEU A C 1
ATOM 553 O O . LEU A 1 72 ? 1.027 2.450 2.368 1.00 85.00 72 LEU A O 1
ATOM 557 N N . TYR A 1 73 ? 0.444 4.451 3.216 1.00 86.00 73 TYR A N 1
ATOM 558 C CA . TYR A 1 73 ? 1.177 5.248 2.237 1.00 86.00 73 TYR A CA 1
ATOM 559 C C . TYR A 1 73 ? 2.695 5.036 2.344 1.00 86.00 73 TYR A C 1
ATOM 561 O O . TYR A 1 73 ? 3.321 4.745 1.328 1.00 86.00 73 TYR A O 1
ATOM 569 N N . GLU A 1 74 ? 3.277 5.120 3.543 1.00 85.94 74 GLU A N 1
ATOM 570 C CA . GLU A 1 74 ? 4.723 4.970 3.757 1.00 85.94 74 GLU A CA 1
ATOM 571 C C . GLU A 1 74 ? 5.220 3.614 3.246 1.00 85.94 74 GLU A C 1
ATOM 573 O O . GLU A 1 74 ? 6.192 3.546 2.492 1.00 85.94 74 GLU A O 1
ATOM 578 N N . LYS A 1 75 ? 4.483 2.542 3.558 1.00 86.94 75 LYS A N 1
ATOM 579 C CA . LYS A 1 75 ? 4.796 1.186 3.088 1.00 86.94 75 LYS A CA 1
ATOM 580 C C . LYS A 1 75 ? 4.692 1.069 1.563 1.00 86.94 75 LYS A C 1
ATOM 582 O O . LYS A 1 75 ? 5.534 0.435 0.933 1.00 86.94 75 LYS A O 1
ATOM 587 N N . TRP A 1 76 ? 3.683 1.697 0.951 1.00 89.25 76 TRP A N 1
ATOM 588 C CA . TRP A 1 76 ? 3.559 1.756 -0.510 1.00 89.25 76 TRP A CA 1
ATOM 589 C C . TRP A 1 76 ? 4.720 2.509 -1.156 1.00 89.25 76 TRP A C 1
ATOM 591 O O . TRP A 1 76 ? 5.255 2.031 -2.152 1.00 89.25 76 TRP A O 1
ATOM 601 N N . ALA A 1 77 ? 5.114 3.658 -0.608 1.00 87.62 77 ALA A N 1
ATOM 602 C CA . ALA A 1 77 ? 6.217 4.459 -1.126 1.00 87.62 77 ALA A CA 1
ATOM 603 C C . ALA A 1 77 ? 7.553 3.705 -1.038 1.00 87.62 77 ALA A C 1
ATOM 605 O O . ALA A 1 77 ? 8.322 3.700 -2.000 1.00 87.62 77 ALA A O 1
ATOM 606 N N . GLU A 1 78 ? 7.801 3.020 0.080 1.00 87.00 78 GLU A N 1
ATOM 607 C CA . GLU A 1 78 ? 8.991 2.194 0.280 1.00 87.00 78 GLU A CA 1
ATOM 608 C C . GLU A 1 78 ? 9.056 1.037 -0.724 1.00 87.00 78 GLU A C 1
ATOM 610 O O . GLU A 1 78 ? 10.020 0.935 -1.491 1.00 87.00 78 GLU A O 1
ATOM 615 N N . VAL A 1 79 ? 8.011 0.202 -0.772 1.00 88.06 79 VAL A N 1
ATOM 616 C CA . VAL A 1 79 ? 7.987 -0.971 -1.655 1.00 88.06 79 VAL A CA 1
ATOM 617 C C . VAL A 1 79 ? 8.001 -0.550 -3.117 1.00 88.06 79 VAL A C 1
ATOM 619 O O . VAL A 1 79 ? 8.725 -1.154 -3.898 1.00 88.06 79 VAL A O 1
ATOM 622 N N . LEU A 1 80 ? 7.274 0.501 -3.513 1.00 87.50 80 LEU A N 1
ATOM 623 C CA . LEU A 1 80 ? 7.314 0.977 -4.898 1.00 87.50 80 LEU A CA 1
ATOM 624 C C . LEU A 1 80 ? 8.667 1.557 -5.278 1.00 87.50 80 LEU A C 1
ATOM 626 O O . LEU A 1 80 ? 9.116 1.314 -6.395 1.00 87.50 80 LEU A O 1
ATOM 630 N N . GLY A 1 81 ? 9.330 2.281 -4.374 1.00 85.00 81 GLY A N 1
ATOM 631 C CA . GLY A 1 81 ? 10.675 2.794 -4.617 1.00 85.00 81 GLY A CA 1
ATOM 632 C C . GLY A 1 81 ? 11.667 1.670 -4.919 1.00 85.00 81 GLY A C 1
ATOM 633 O O . GLY A 1 81 ? 12.418 1.753 -5.888 1.00 85.00 81 GLY A O 1
ATOM 634 N N . GLN A 1 82 ? 11.619 0.584 -4.144 1.00 84.19 82 GLN A N 1
ATOM 635 C CA . GLN A 1 82 ? 12.495 -0.571 -4.348 1.00 84.19 82 GLN A CA 1
ATOM 636 C C . GLN A 1 82 ? 12.069 -1.428 -5.544 1.00 84.19 82 GLN A C 1
ATOM 638 O O . GLN A 1 82 ? 12.897 -1.791 -6.382 1.00 84.19 82 GLN A O 1
ATOM 643 N N . ALA A 1 83 ? 10.779 -1.730 -5.667 1.00 83.31 83 ALA A N 1
ATOM 644 C CA . ALA A 1 83 ? 10.244 -2.547 -6.746 1.00 83.31 83 ALA A CA 1
ATOM 645 C C . ALA A 1 83 ? 10.466 -1.891 -8.111 1.00 83.31 83 ALA A C 1
ATOM 647 O O . ALA A 1 83 ? 10.810 -2.578 -9.065 1.00 83.31 83 ALA A O 1
ATOM 648 N N . ALA A 1 84 ? 10.353 -0.566 -8.213 1.00 81.44 84 ALA A N 1
ATOM 649 C CA . ALA A 1 84 ? 10.618 0.138 -9.461 1.00 81.44 84 ALA A CA 1
ATOM 650 C C . ALA A 1 84 ? 12.086 0.019 -9.909 1.00 81.44 84 ALA A C 1
ATOM 652 O O . ALA A 1 84 ? 12.369 -0.045 -11.104 1.00 81.44 84 ALA A O 1
ATOM 653 N N . GLU A 1 85 ? 13.038 -0.054 -8.977 1.00 81.69 85 GLU A N 1
ATOM 654 C CA . GLU A 1 85 ? 14.458 -0.240 -9.303 1.00 81.69 85 GLU A CA 1
ATOM 655 C C . GLU A 1 85 ? 14.837 -1.694 -9.622 1.00 81.69 85 GLU A C 1
ATOM 657 O O . GLU A 1 85 ? 15.821 -1.923 -10.332 1.00 81.69 85 GLU A O 1
ATOM 662 N N . ASN A 1 86 ? 14.072 -2.667 -9.119 1.00 80.94 86 ASN A N 1
ATOM 663 C CA . ASN A 1 86 ? 14.436 -4.085 -9.162 1.00 80.94 86 ASN A CA 1
ATOM 664 C C . ASN A 1 86 ? 13.551 -4.945 -10.082 1.00 80.94 86 ASN A C 1
ATOM 666 O O . ASN A 1 86 ? 14.018 -5.987 -10.542 1.00 80.94 86 ASN A O 1
ATOM 670 N N . LEU A 1 87 ? 12.316 -4.529 -10.378 1.00 80.56 87 LEU A N 1
ATOM 671 C CA . LEU A 1 87 ? 11.390 -5.261 -11.245 1.00 80.56 87 LEU A CA 1
ATOM 672 C C . LEU A 1 87 ? 11.456 -4.771 -12.691 1.00 80.56 87 LEU A C 1
ATOM 674 O O . LEU A 1 87 ? 11.373 -3.579 -12.986 1.00 80.56 87 LEU A O 1
ATOM 678 N N . GLU A 1 88 ? 11.509 -5.720 -13.621 1.00 81.19 88 GLU A N 1
ATOM 679 C CA . GLU A 1 88 ? 11.418 -5.461 -15.061 1.00 81.19 88 GLU A CA 1
ATOM 680 C C . GLU A 1 88 ? 9.964 -5.576 -15.542 1.00 81.19 88 GLU A C 1
ATOM 682 O O . GLU A 1 88 ? 9.618 -6.425 -16.360 1.00 81.19 88 GLU A O 1
ATOM 687 N N . TRP A 1 89 ? 9.083 -4.739 -14.992 1.00 85.06 89 TRP A N 1
ATOM 688 C CA . TRP A 1 89 ? 7.685 -4.675 -15.418 1.00 85.06 89 TRP A CA 1
ATOM 689 C C . TRP A 1 89 ? 7.504 -3.876 -16.705 1.00 85.06 89 TRP A C 1
ATOM 691 O O . TRP A 1 89 ? 8.104 -2.818 -16.905 1.00 85.06 89 TRP A O 1
ATOM 701 N N . GLU A 1 90 ? 6.586 -4.353 -17.541 1.00 85.62 90 GLU A N 1
ATOM 702 C CA . GLU A 1 90 ? 6.134 -3.626 -18.718 1.00 85.62 90 GLU A CA 1
ATOM 703 C C . GLU A 1 90 ? 5.388 -2.344 -18.304 1.00 85.62 90 GLU A C 1
ATOM 705 O O . GLU A 1 90 ? 4.637 -2.351 -17.319 1.00 85.62 90 GLU A O 1
ATOM 710 N N . PRO A 1 91 ? 5.476 -1.256 -19.090 1.00 84.56 91 PRO A N 1
ATOM 711 C CA . PRO A 1 91 ? 4.715 -0.025 -18.866 1.00 84.56 91 PRO A CA 1
ATOM 712 C C . PRO A 1 91 ? 3.227 -0.233 -18.557 1.00 84.56 91 PRO A C 1
ATOM 714 O O . PRO A 1 91 ? 2.659 0.420 -17.682 1.00 84.56 91 PRO A O 1
ATOM 717 N N . ALA A 1 92 ? 2.592 -1.190 -19.239 1.00 86.44 92 ALA A N 1
ATOM 718 C CA . ALA A 1 92 ? 1.182 -1.509 -19.044 1.00 86.44 92 ALA A CA 1
ATOM 719 C C . ALA A 1 92 ? 0.871 -2.060 -17.639 1.00 86.44 92 ALA A C 1
ATOM 721 O O . ALA A 1 92 ? -0.234 -1.848 -17.138 1.00 86.44 92 ALA A O 1
ATOM 722 N N . GLN A 1 93 ? 1.821 -2.753 -17.003 1.00 87.19 93 GLN A N 1
ATOM 723 C CA . GLN A 1 93 ? 1.672 -3.271 -15.640 1.00 87.19 93 GLN A CA 1
ATOM 724 C C . GLN A 1 93 ? 1.736 -2.129 -14.624 1.00 87.19 93 GLN A C 1
ATOM 726 O O . GLN A 1 93 ? 0.856 -2.024 -13.772 1.00 87.19 93 GLN A O 1
ATOM 731 N N . TRP A 1 94 ? 2.689 -1.209 -14.793 1.00 86.69 94 TRP A N 1
ATOM 732 C CA . TRP A 1 94 ? 2.780 0.020 -14.001 1.00 86.69 94 TRP A CA 1
ATOM 733 C C . TRP A 1 94 ? 1.501 0.863 -14.102 1.00 86.69 94 TRP A C 1
ATOM 735 O O . TRP A 1 94 ? 0.921 1.251 -13.089 1.00 86.69 94 TRP A O 1
ATOM 745 N N . GLU A 1 95 ? 0.978 1.074 -15.312 1.00 87.25 95 GLU A N 1
ATOM 746 C CA . GLU A 1 95 ? -0.296 1.781 -15.491 1.00 87.25 95 GLU A CA 1
ATOM 747 C C . GLU A 1 95 ? -1.492 1.060 -14.848 1.00 87.25 95 GLU A C 1
ATOM 749 O O . GLU A 1 95 ? -2.428 1.707 -14.366 1.00 87.25 95 GLU A O 1
ATOM 754 N N . ALA A 1 96 ? -1.516 -0.275 -14.891 1.00 89.38 96 ALA A N 1
ATOM 755 C CA . ALA A 1 96 ? -2.577 -1.066 -14.276 1.00 89.38 96 ALA A CA 1
ATOM 756 C C . ALA A 1 96 ? -2.548 -0.932 -12.749 1.00 89.38 96 ALA A C 1
ATOM 758 O O . ALA A 1 96 ? -3.593 -0.670 -12.143 1.00 89.38 96 ALA A O 1
ATOM 759 N N . LEU A 1 97 ? -1.356 -1.016 -12.151 1.00 89.62 97 LEU A N 1
ATOM 760 C CA . LEU A 1 97 ? -1.149 -0.769 -10.730 1.00 89.62 97 LEU A CA 1
ATOM 761 C C . LEU A 1 97 ? -1.612 0.643 -10.347 1.00 89.62 97 LEU A C 1
ATOM 763 O O . LEU A 1 97 ? -2.371 0.808 -9.391 1.00 89.62 97 LEU A O 1
ATOM 767 N N . TRP A 1 98 ? -1.254 1.657 -11.141 1.00 89.69 98 TRP A N 1
ATOM 768 C CA . TRP A 1 98 ? -1.687 3.032 -10.888 1.00 89.69 98 TRP A CA 1
ATOM 769 C C . TRP A 1 98 ? -3.211 3.182 -10.872 1.00 89.69 98 TRP A C 1
ATOM 771 O O . TRP A 1 98 ? -3.785 3.789 -9.964 1.00 89.69 98 TRP A O 1
ATOM 781 N N . LYS A 1 99 ? -3.905 2.576 -11.842 1.00 89.25 99 LYS A N 1
ATOM 782 C CA . LYS A 1 99 ? -5.378 2.580 -11.895 1.00 89.25 99 LYS A CA 1
ATOM 783 C C . LYS A 1 99 ? -5.992 1.915 -10.658 1.00 89.25 99 LYS A C 1
ATOM 785 O O . LYS A 1 99 ? -7.020 2.389 -10.161 1.00 89.25 99 LYS A O 1
ATOM 790 N N . ASN A 1 100 ? -5.377 0.846 -10.151 1.00 90.44 100 ASN A N 1
ATOM 791 C CA . ASN A 1 100 ? -5.811 0.178 -8.925 1.00 90.44 100 ASN A CA 1
ATOM 792 C C . ASN A 1 100 ? -5.593 1.063 -7.690 1.00 90.44 100 ASN A C 1
ATOM 794 O O . ASN A 1 100 ? -6.543 1.270 -6.930 1.00 90.44 100 ASN A O 1
ATOM 798 N N . LEU A 1 101 ? -4.413 1.672 -7.544 1.00 88.88 101 LEU A N 1
ATOM 799 C CA . LEU A 1 101 ? -4.106 2.618 -6.465 1.00 88.88 101 LEU A CA 1
ATOM 800 C C . LEU A 1 101 ? -5.083 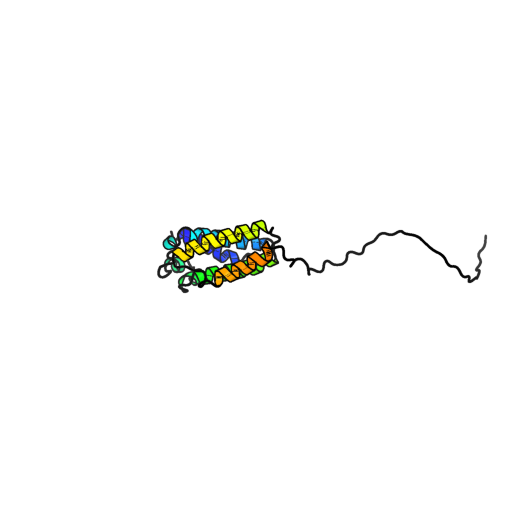3.796 -6.445 1.00 88.88 101 LEU A C 1
ATOM 802 O O . LEU A 1 101 ? -5.660 4.099 -5.403 1.00 88.88 101 LEU A O 1
ATOM 806 N N . GLN A 1 102 ? -5.384 4.395 -7.600 1.00 89.06 102 GLN A N 1
ATOM 807 C CA . GLN A 1 102 ? -6.391 5.457 -7.702 1.00 89.06 102 GLN A CA 1
ATOM 808 C C . GLN A 1 102 ? -7.783 4.999 -7.250 1.00 89.06 102 GLN A C 1
ATOM 810 O O . GLN A 1 102 ? -8.524 5.750 -6.607 1.00 89.06 102 GLN A O 1
ATOM 815 N N . LYS A 1 103 ? -8.173 3.768 -7.596 1.00 90.50 103 LYS A N 1
ATOM 816 C CA . LYS A 1 103 ? -9.460 3.196 -7.188 1.00 90.50 103 LYS A CA 1
ATOM 817 C C . LYS A 1 103 ? -9.515 2.987 -5.675 1.00 90.50 103 LYS A C 1
ATOM 819 O O . LYS A 1 103 ? -10.525 3.349 -5.066 1.00 90.50 103 LYS A O 1
ATOM 824 N N . TRP A 1 104 ? -8.467 2.424 -5.079 1.00 89.50 104 TRP A N 1
ATOM 825 C CA . TRP A 1 104 ? -8.399 2.186 -3.638 1.00 89.50 104 TRP A CA 1
ATOM 826 C C . TRP A 1 104 ? -8.290 3.490 -2.849 1.00 89.50 104 TRP A C 1
ATOM 828 O O . TRP A 1 104 ? -9.070 3.678 -1.919 1.00 89.50 104 TRP A O 1
ATOM 838 N N . GLY A 1 105 ? -7.446 4.431 -3.278 1.00 85.88 105 GLY A N 1
ATOM 839 C CA . GLY A 1 105 ? -7.316 5.756 -2.668 1.00 85.88 105 GLY A CA 1
ATOM 840 C C . GLY A 1 105 ? -8.649 6.507 -2.630 1.00 85.88 105 GLY A C 1
ATOM 841 O O . GLY A 1 105 ? -9.061 6.998 -1.585 1.00 85.88 105 GLY A O 1
ATOM 842 N N . ARG A 1 106 ? -9.432 6.488 -3.721 1.00 86.81 106 ARG A N 1
ATOM 843 C CA . ARG A 1 106 ? -10.796 7.061 -3.726 1.00 86.81 106 ARG A CA 1
ATOM 844 C C . ARG A 1 106 ? -11.746 6.363 -2.751 1.00 86.81 106 ARG A C 1
ATOM 846 O O . ARG A 1 106 ? -12.625 7.016 -2.190 1.00 86.81 106 ARG A O 1
ATOM 853 N N . ALA A 1 107 ? -11.641 5.044 -2.598 1.00 86.31 107 ALA A N 1
ATOM 854 C CA . ALA A 1 107 ? -12.485 4.290 -1.672 1.00 86.31 107 ALA A CA 1
ATOM 855 C C . ALA A 1 107 ? -12.128 4.591 -0.207 1.00 86.31 107 ALA A C 1
ATOM 857 O O . ALA A 1 107 ? -13.033 4.793 0.603 1.00 86.31 107 ALA A O 1
ATOM 858 N N . LEU A 1 108 ? -10.835 4.693 0.104 1.00 83.31 108 LEU A N 1
ATOM 859 C CA . LEU A 1 108 ? -10.327 5.048 1.428 1.00 83.31 108 LEU A CA 1
ATOM 860 C C . LEU A 1 108 ? -10.626 6.518 1.776 1.00 83.31 108 LEU A C 1
ATOM 862 O O . LEU A 1 108 ? -11.180 6.789 2.840 1.00 83.31 108 LEU A O 1
ATOM 866 N N . SER A 1 109 ? -10.435 7.449 0.837 1.00 84.12 109 SER A N 1
ATOM 867 C CA . SER A 1 109 ? -10.799 8.868 0.986 1.00 84.12 109 SER A CA 1
ATOM 868 C C . SER A 1 109 ? -12.291 9.064 1.304 1.00 84.12 109 SER A C 1
ATOM 870 O O . SER A 1 109 ? -12.649 9.818 2.208 1.00 84.12 109 SER A O 1
ATOM 872 N N . ARG A 1 110 ? -13.197 8.299 0.670 1.00 84.56 110 ARG A N 1
ATOM 873 C CA . ARG A 1 110 ? -14.639 8.306 1.016 1.00 84.56 110 ARG A CA 1
ATOM 874 C C . ARG A 1 110 ? -14.933 7.837 2.443 1.00 84.56 110 ARG A C 1
ATOM 876 O O . ARG A 1 110 ? -15.996 8.161 2.970 1.00 84.56 110 ARG A O 1
ATOM 883 N N . ALA A 1 111 ? -14.040 7.050 3.034 1.00 79.75 111 ALA A N 1
ATOM 884 C CA . ALA A 1 111 ? -14.120 6.611 4.421 1.00 79.75 111 ALA A CA 1
ATOM 885 C C . ALA A 1 111 ? -13.392 7.560 5.392 1.00 79.75 111 ALA A C 1
ATOM 887 O O . ALA A 1 111 ? -13.387 7.283 6.587 1.00 79.75 111 ALA A O 1
ATOM 888 N N . GLY A 1 112 ? -12.821 8.670 4.904 1.00 78.06 112 GLY A N 1
ATOM 889 C CA . GLY A 1 112 ? -12.028 9.607 5.704 1.00 78.06 112 GLY A CA 1
ATOM 890 C C . GLY A 1 112 ? -10.583 9.158 5.944 1.00 78.06 112 GLY A C 1
ATOM 891 O O . GLY A 1 112 ? -9.927 9.711 6.814 1.00 78.06 112 GLY A O 1
ATOM 892 N N . LEU A 1 113 ? -10.103 8.162 5.192 1.00 77.75 113 LEU A N 1
ATOM 893 C CA . LEU A 1 113 ? -8.777 7.553 5.318 1.00 77.75 113 LEU A CA 1
ATOM 894 C C . LEU A 1 113 ? -7.927 7.922 4.098 1.00 77.75 113 LEU A C 1
ATOM 896 O O . LEU A 1 113 ? -7.653 7.081 3.249 1.00 77.75 113 LEU A O 1
ATOM 900 N N . ASP A 1 114 ? -7.595 9.198 3.939 1.00 74.25 114 ASP A N 1
ATOM 901 C CA . ASP A 1 114 ? -6.788 9.639 2.797 1.00 74.25 114 ASP A CA 1
ATOM 902 C C . ASP A 1 114 ? -5.297 9.354 3.019 1.00 74.25 114 ASP A C 1
ATOM 904 O O . ASP A 1 114 ? -4.823 9.449 4.152 1.00 74.25 114 ASP A O 1
ATOM 908 N N . PHE A 1 115 ? -4.563 9.032 1.950 1.00 69.75 115 PHE A N 1
ATOM 909 C CA . PHE A 1 115 ? -3.110 8.805 1.941 1.00 69.75 115 PHE A CA 1
ATOM 910 C C . PHE A 1 115 ? -2.337 10.109 2.189 1.00 69.75 115 PHE A C 1
ATOM 912 O O . PHE A 1 115 ? -1.629 10.585 1.309 1.00 69.75 115 PHE A O 1
ATOM 919 N N . GLY A 1 116 ? -2.527 10.727 3.358 1.00 58.97 116 GLY A N 1
ATOM 920 C CA . GLY A 1 116 ? -1.902 11.996 3.721 1.00 58.97 116 GLY A CA 1
ATOM 921 C C . GLY A 1 116 ? -2.208 13.107 2.708 1.00 58.97 116 GLY A C 1
ATOM 922 O O . GLY A 1 116 ? -1.339 13.453 1.913 1.00 58.97 116 GLY A O 1
ATOM 923 N N . ASN A 1 117 ? -3.446 13.632 2.738 1.00 56.88 117 ASN A N 1
ATOM 924 C CA . ASN A 1 117 ? -3.956 14.821 2.019 1.00 56.88 117 ASN A CA 1
ATOM 925 C C . ASN A 1 117 ? -3.251 15.170 0.695 1.00 56.88 117 ASN A C 1
ATOM 927 O O . ASN A 1 117 ? -2.228 15.830 0.764 1.00 56.88 117 ASN A O 1
ATOM 931 N N . ASP A 1 118 ? -3.840 14.888 -0.474 1.00 54.91 118 ASP A N 1
ATOM 932 C CA . ASP A 1 118 ? -3.417 15.306 -1.841 1.00 54.91 118 ASP A CA 1
ATOM 933 C C . ASP A 1 118 ? -1.950 15.002 -2.278 1.00 54.91 118 ASP A C 1
ATOM 935 O O . ASP A 1 118 ? -1.728 14.641 -3.433 1.00 54.91 118 ASP A O 1
ATOM 939 N N . THR A 1 119 ? -0.947 15.094 -1.402 1.00 62.47 119 THR A N 1
ATOM 940 C CA . THR A 1 119 ? 0.486 14.898 -1.649 1.00 62.47 119 THR A CA 1
ATOM 941 C C . THR A 1 119 ? 0.894 13.434 -1.740 1.00 62.47 119 THR A C 1
ATOM 943 O O . THR A 1 119 ? 1.625 13.096 -2.667 1.00 62.47 119 THR A O 1
ATOM 946 N N . GLY A 1 120 ? 0.384 12.544 -0.878 1.00 71.31 120 GLY A N 1
ATOM 947 C CA . GLY A 1 120 ? 0.831 11.144 -0.888 1.00 71.31 120 GLY A CA 1
ATOM 948 C C . GLY A 1 120 ? 0.459 10.404 -2.177 1.00 71.31 120 GLY A C 1
ATOM 949 O O . GLY A 1 120 ? 1.270 9.686 -2.755 1.00 71.31 120 GLY A O 1
ATOM 950 N N . MET A 1 121 ? -0.739 10.649 -2.721 1.00 79.56 121 MET A N 1
ATOM 951 C CA . MET A 1 121 ? -1.098 10.123 -4.045 1.00 79.56 121 MET A CA 1
ATOM 952 C C . MET A 1 121 ? -0.249 10.732 -5.169 1.00 79.56 121 MET A C 1
ATOM 954 O O . MET A 1 121 ? 0.059 10.029 -6.126 1.00 79.56 121 MET A O 1
ATOM 958 N N . GLY A 1 122 ? 0.141 12.005 -5.066 1.00 81.38 122 GLY A N 1
ATOM 959 C CA . GLY A 1 122 ? 1.024 12.646 -6.044 1.00 81.38 122 GLY A CA 1
ATOM 960 C C . GLY A 1 122 ? 2.406 11.992 -6.098 1.00 81.38 122 GLY A C 1
ATOM 961 O O . GLY A 1 122 ? 2.894 11.684 -7.178 1.00 81.38 122 GLY A O 1
ATOM 962 N N . GLU A 1 123 ? 2.999 11.691 -4.946 1.00 82.44 123 GLU A N 1
ATOM 963 C CA . GLU A 1 123 ? 4.318 11.046 -4.874 1.00 82.44 123 GLU A CA 1
ATOM 964 C C . GLU A 1 123 ? 4.292 9.620 -5.443 1.00 82.44 123 GLU A C 1
ATOM 966 O O . GLU A 1 123 ? 5.163 9.246 -6.231 1.00 82.44 123 GLU A O 1
ATOM 971 N N . LEU A 1 124 ? 3.247 8.840 -5.141 1.00 84.50 124 LEU A N 1
ATOM 972 C CA . LEU A 1 124 ? 3.066 7.519 -5.754 1.00 84.50 124 LEU A CA 1
ATOM 973 C C . LEU A 1 124 ? 2.871 7.617 -7.277 1.00 84.50 124 LEU A C 1
ATOM 975 O O . LEU A 1 124 ? 3.357 6.758 -8.016 1.00 84.50 124 LEU A O 1
ATOM 979 N N . GLN A 1 125 ? 2.192 8.665 -7.758 1.00 85.56 125 GLN A N 1
ATOM 980 C CA . GLN A 1 125 ? 2.037 8.921 -9.190 1.00 85.56 125 GLN A CA 1
ATOM 981 C C . GLN A 1 125 ? 3.387 9.165 -9.857 1.00 85.56 125 GLN A C 1
ATOM 983 O O . GLN A 1 125 ? 3.655 8.572 -10.897 1.00 85.56 125 GLN A O 1
ATOM 988 N N . GLU A 1 126 ? 4.233 10.008 -9.265 1.00 85.06 126 GLU A N 1
ATOM 989 C CA . GLU A 1 126 ? 5.551 10.333 -9.815 1.00 85.06 126 GLU A CA 1
ATOM 990 C C . GLU A 1 126 ? 6.430 9.087 -9.948 1.00 85.06 126 GLU A C 1
ATOM 992 O O . GLU A 1 126 ? 7.067 8.893 -10.988 1.00 85.06 126 GLU A O 1
ATOM 997 N N . VAL A 1 127 ? 6.416 8.208 -8.937 1.00 81.88 127 VAL A N 1
ATOM 998 C CA . VAL A 1 127 ? 7.123 6.923 -9.002 1.00 81.88 127 VAL A CA 1
ATOM 999 C C . VAL A 1 127 ? 6.573 6.086 -10.153 1.00 81.88 127 VAL A C 1
ATOM 1001 O O . VAL A 1 127 ? 7.336 5.660 -11.007 1.00 81.88 127 VAL A O 1
ATOM 1004 N N . VAL A 1 128 ? 5.260 5.893 -10.270 1.00 83.50 128 VAL A N 1
ATOM 1005 C CA . VAL A 1 128 ? 4.713 5.028 -11.329 1.00 83.50 128 VAL A CA 1
ATOM 1006 C C . VAL A 1 128 ? 4.852 5.641 -12.737 1.00 83.50 128 VAL A C 1
ATOM 1008 O O . VAL A 1 128 ? 5.090 4.923 -13.712 1.00 83.50 128 VAL A O 1
ATOM 1011 N N . GLU A 1 129 ? 4.764 6.963 -12.888 1.00 83.44 129 GLU A N 1
ATOM 1012 C CA . GLU A 1 129 ? 4.955 7.664 -14.169 1.00 83.44 129 GLU A CA 1
ATOM 1013 C C . GLU A 1 129 ? 6.401 7.599 -14.670 1.00 83.44 129 GLU A C 1
ATOM 1015 O O . GLU A 1 129 ? 6.643 7.428 -15.873 1.00 83.44 129 GLU A O 1
ATOM 1020 N N . ALA A 1 130 ? 7.373 7.664 -13.757 1.00 80.12 130 ALA A N 1
ATOM 1021 C CA . ALA A 1 130 ? 8.784 7.544 -14.103 1.00 80.12 130 ALA A CA 1
ATOM 1022 C C . ALA A 1 130 ? 9.112 6.200 -14.782 1.00 80.12 130 ALA A C 1
ATOM 1024 O O . ALA A 1 130 ? 9.986 6.164 -15.648 1.00 80.12 130 ALA A O 1
ATOM 1025 N N . TYR A 1 131 ? 8.386 5.126 -14.448 1.00 74.69 131 TYR A N 1
ATOM 1026 C CA . TYR A 1 131 ? 8.634 3.776 -14.972 1.00 74.69 131 TYR A CA 1
ATOM 1027 C C . TYR A 1 131 ? 7.604 3.322 -16.024 1.00 74.69 131 TYR A C 1
ATOM 1029 O O . TYR A 1 131 ? 7.936 2.521 -16.895 1.00 74.69 131 TYR A O 1
ATOM 1037 N N . SER A 1 132 ? 6.394 3.895 -16.049 1.00 74.69 132 SER A N 1
ATOM 1038 C CA . SER A 1 132 ? 5.408 3.656 -17.121 1.00 74.69 132 SER A CA 1
ATOM 1039 C C . SER A 1 132 ? 5.689 4.444 -18.406 1.00 74.69 132 SER A C 1
ATOM 1041 O O . SER A 1 132 ? 5.338 3.998 -19.493 1.00 74.69 132 SER A O 1
ATOM 1043 N N . SER A 1 133 ? 6.375 5.588 -18.339 1.00 68.44 133 SER A N 1
ATOM 1044 C CA . SER A 1 133 ? 6.722 6.371 -19.539 1.00 68.44 133 SER A CA 1
ATOM 1045 C C . SER A 1 133 ? 7.862 5.771 -20.378 1.00 68.44 133 SER A C 1
ATOM 1047 O O . SER A 1 133 ? 8.194 6.310 -21.436 1.00 68.44 133 SER A O 1
ATOM 1049 N N . GLY A 1 134 ? 8.482 4.671 -19.927 1.00 53.09 134 GLY A N 1
ATOM 1050 C CA . GLY A 1 134 ? 9.636 4.066 -20.598 1.00 53.09 134 GLY A CA 1
ATOM 1051 C C . GLY A 1 134 ? 10.873 4.972 -20.625 1.00 53.09 134 GLY A C 1
ATOM 1052 O O . GLY A 1 134 ? 11.804 4.721 -21.394 1.00 53.09 134 GLY A O 1
ATOM 1053 N N . ALA A 1 135 ? 10.902 6.036 -19.811 1.00 42.72 135 ALA A N 1
ATOM 1054 C CA . ALA A 1 135 ? 12.084 6.868 -19.657 1.00 42.72 135 ALA A CA 1
ATOM 1055 C C . ALA A 1 135 ? 13.236 5.986 -19.139 1.00 42.72 135 ALA A C 1
ATOM 1057 O O . ALA A 1 135 ? 13.089 5.290 -18.132 1.00 42.72 135 ALA A O 1
ATOM 1058 N N . PRO A 1 136 ? 14.390 5.954 -19.825 1.00 43.50 136 PRO A N 1
ATOM 1059 C CA . PRO A 1 136 ? 15.395 4.943 -19.569 1.00 43.50 136 PRO A CA 1
ATOM 1060 C C . PRO A 1 136 ? 16.078 5.236 -18.235 1.00 43.50 136 PRO A C 1
ATOM 1062 O O . PRO A 1 136 ? 16.938 6.109 -18.134 1.00 43.50 136 PRO A O 1
ATOM 1065 N N . LYS A 1 137 ? 15.762 4.444 -17.214 1.00 49.12 137 LYS A N 1
ATOM 1066 C CA . LYS A 1 137 ? 16.701 4.150 -16.126 1.00 49.12 137 LYS A CA 1
ATOM 1067 C C . LYS A 1 137 ? 17.123 2.683 -16.147 1.00 49.12 137 LYS A C 1
ATOM 1069 O O . LYS A 1 137 ? 17.411 2.096 -15.116 1.00 49.12 137 LYS A O 1
ATOM 1074 N N . GLN A 1 138 ? 17.248 2.090 -17.334 1.00 44.78 138 GLN A N 1
ATOM 1075 C CA . GLN A 1 138 ? 17.961 0.827 -17.473 1.00 44.78 138 GLN A CA 1
ATOM 1076 C C . GLN A 1 138 ? 19.433 1.058 -17.843 1.00 44.78 138 GLN A C 1
ATOM 1078 O O . GLN A 1 138 ? 19.767 1.616 -18.885 1.00 44.78 138 GLN A O 1
ATOM 1083 N N . ARG A 1 139 ? 20.289 0.514 -16.964 1.00 44.09 139 ARG A N 1
ATOM 1084 C CA . ARG A 1 139 ? 21.683 0.079 -17.170 1.00 44.09 139 ARG A CA 1
ATOM 1085 C C . ARG A 1 139 ? 22.797 1.105 -16.925 1.00 44.09 139 ARG A C 1
ATOM 1087 O O . ARG A 1 139 ? 23.515 1.530 -17.823 1.00 44.09 139 ARG A O 1
ATOM 1094 N N . LYS A 1 140 ? 23.111 1.298 -15.639 1.00 42.22 140 LYS A N 1
ATOM 1095 C CA . LYS A 1 140 ? 24.514 1.266 -15.173 1.00 42.22 140 LYS A CA 1
ATOM 1096 C C . LYS A 1 140 ? 24.774 0.043 -14.286 1.00 42.22 140 LYS A C 1
ATOM 1098 O O . LYS A 1 140 ? 25.386 0.149 -13.232 1.00 42.22 140 LYS A O 1
ATOM 1103 N N . ARG A 1 141 ? 24.358 -1.145 -14.732 1.00 44.34 141 ARG A N 1
ATOM 1104 C CA . ARG A 1 141 ? 25.044 -2.377 -14.327 1.00 44.34 141 ARG A CA 1
ATOM 1105 C C . ARG A 1 141 ? 26.137 -2.631 -15.357 1.00 44.34 141 ARG A C 1
ATOM 1107 O O . ARG A 1 141 ? 25.850 -2.904 -16.517 1.00 44.34 141 ARG A O 1
ATOM 1114 N N . LYS A 1 142 ? 27.387 -2.443 -14.927 1.00 49.53 142 LYS A N 1
ATOM 1115 C CA . LYS A 1 142 ? 28.584 -2.893 -15.639 1.00 49.53 142 LYS A CA 1
ATOM 1116 C C . LYS A 1 142 ? 28.464 -4.409 -15.811 1.00 49.53 142 LYS A C 1
ATOM 1118 O O . LYS A 1 142 ? 28.736 -5.141 -14.866 1.00 49.53 142 LYS A O 1
ATOM 1123 N N . ALA A 1 143 ? 28.041 -4.869 -16.981 1.00 42.19 143 ALA A N 1
ATOM 1124 C CA . ALA A 1 143 ? 28.425 -6.200 -17.419 1.00 42.19 143 ALA A CA 1
ATOM 1125 C C . ALA A 1 143 ? 29.933 -6.147 -17.739 1.00 42.19 143 ALA A C 1
ATOM 1127 O O . ALA A 1 143 ? 30.383 -5.144 -18.309 1.00 42.19 143 ALA A O 1
ATOM 1128 N N . PRO A 1 144 ? 30.735 -7.139 -17.316 1.00 41.97 144 PRO A N 1
ATOM 1129 C CA . PRO A 1 144 ? 32.122 -7.227 -17.739 1.00 41.97 144 PRO A CA 1
ATOM 1130 C C . PRO A 1 144 ? 32.129 -7.366 -19.262 1.00 41.97 144 PRO A C 1
ATOM 1132 O O . PRO A 1 144 ? 31.301 -8.075 -19.827 1.00 41.97 144 PRO A O 1
ATOM 1135 N N . VAL A 1 145 ? 33.024 -6.634 -19.919 1.00 45.06 145 VAL A N 1
ATOM 1136 C CA . VAL A 1 145 ? 33.312 -6.815 -21.341 1.00 45.06 145 VAL A CA 1
ATOM 1137 C C . VAL A 1 145 ? 33.804 -8.252 -21.501 1.00 45.06 145 VAL A C 1
ATOM 1139 O O . VAL A 1 145 ? 34.931 -8.552 -21.113 1.00 45.06 145 VAL A O 1
ATOM 1142 N N . GLU A 1 146 ? 32.940 -9.141 -21.993 1.00 43.22 146 GLU A N 1
ATOM 1143 C CA . GLU A 1 146 ? 33.378 -10.388 -22.608 1.00 43.22 146 GLU A CA 1
ATOM 1144 C C . GLU A 1 146 ? 34.266 -10.004 -23.794 1.00 43.22 146 GLU A C 1
ATOM 1146 O O . GLU A 1 146 ? 33.856 -9.252 -24.682 1.00 43.22 146 GLU A O 1
ATOM 1151 N N . GLU A 1 147 ? 35.520 -10.451 -23.729 1.00 45.09 147 GLU A N 1
ATOM 1152 C CA . GLU A 1 147 ? 36.478 -10.415 -24.825 1.00 45.09 147 GLU A CA 1
ATOM 1153 C C . GLU A 1 147 ? 35.818 -10.987 -26.081 1.00 45.09 147 GLU A C 1
ATOM 1155 O O . GLU A 1 147 ? 35.510 -12.176 -26.153 1.00 45.09 147 GLU A O 1
ATOM 1160 N N . ALA A 1 148 ? 35.609 -10.130 -27.080 1.00 42.62 148 ALA A N 1
ATOM 1161 C CA . ALA A 1 148 ? 35.349 -10.577 -28.434 1.00 42.62 148 ALA A CA 1
ATOM 1162 C C . ALA A 1 148 ? 36.631 -11.234 -28.963 1.00 42.62 148 ALA A C 1
ATOM 1164 O O . ALA A 1 148 ? 37.595 -10.554 -29.319 1.00 42.62 148 ALA A O 1
ATOM 1165 N N . ALA A 1 149 ? 36.641 -12.564 -28.948 1.00 48.44 149 ALA A N 1
ATOM 1166 C CA . ALA A 1 149 ? 37.450 -13.371 -29.844 1.00 48.44 149 ALA A CA 1
ATOM 1167 C C . ALA A 1 149 ? 36.796 -13.419 -31.242 1.00 48.44 149 ALA A C 1
ATOM 1169 O O . ALA A 1 149 ? 35.587 -13.224 -31.356 1.00 48.44 149 ALA A O 1
ATOM 1170 N N . GLU A 1 150 ? 37.624 -13.753 -32.241 1.00 40.75 150 GLU A N 1
ATOM 1171 C CA . GLU A 1 150 ? 37.377 -13.903 -33.695 1.00 40.75 150 GLU A CA 1
ATOM 1172 C C . GLU A 1 150 ? 37.573 -12.597 -34.495 1.00 40.75 150 GLU A C 1
ATOM 1174 O O . GLU A 1 150 ? 36.778 -11.667 -34.408 1.00 40.75 150 GLU A O 1
ATOM 1179 N N . GLU A 1 151 ? 38.742 -12.326 -35.090 1.00 46.91 151 GLU A N 1
ATOM 1180 C CA . GLU A 1 151 ? 39.520 -13.008 -36.155 1.00 46.91 151 GLU A CA 1
ATOM 1181 C C . GLU A 1 151 ? 39.040 -12.668 -37.589 1.00 46.91 151 GLU A C 1
ATOM 1183 O O . GLU A 1 151 ? 37.860 -12.736 -37.912 1.00 46.91 151 GLU A O 1
ATOM 1188 N N . GLU A 1 152 ? 40.042 -12.325 -38.411 1.00 43.66 152 GLU A N 1
ATOM 1189 C CA . GLU A 1 152 ? 40.111 -12.171 -39.876 1.00 43.66 152 GLU A CA 1
ATOM 1190 C C . GLU A 1 152 ? 39.668 -10.862 -40.565 1.00 43.66 152 GLU A C 1
ATOM 1192 O O . GLU A 1 152 ? 38.533 -10.397 -40.481 1.00 43.66 152 GLU A O 1
ATOM 1197 N N . GLY A 1 153 ? 40.612 -10.312 -41.344 1.00 35.97 153 GLY A N 1
ATOM 1198 C CA . GLY A 1 153 ? 40.395 -9.266 -42.345 1.00 35.97 153 GLY A CA 1
ATOM 1199 C C . GLY A 1 153 ? 41.687 -8.546 -42.752 1.00 35.97 153 GLY A C 1
ATOM 1200 O O . GLY A 1 153 ? 42.085 -7.602 -42.077 1.00 35.97 153 GLY A O 1
ATOM 1201 N N . GLU A 1 154 ? 42.309 -9.024 -43.838 1.00 42.16 154 GLU A N 1
ATOM 1202 C CA . GLU A 1 154 ? 43.393 -8.443 -44.673 1.00 42.16 154 GLU A CA 1
ATOM 1203 C C . GLU A 1 154 ? 43.178 -6.927 -44.966 1.00 42.16 154 GLU A C 1
ATOM 1205 O O . GLU A 1 154 ? 42.065 -6.436 -44.810 1.00 42.16 154 GLU A O 1
ATOM 1210 N N . GLU A 1 155 ? 44.099 -6.040 -45.364 1.00 43.41 155 GLU A N 1
ATOM 1211 C CA . GLU A 1 155 ? 45.350 -5.971 -46.155 1.00 43.41 155 GLU A CA 1
ATOM 1212 C C . GLU A 1 155 ? 46.126 -4.730 -45.579 1.00 43.41 155 GLU A C 1
ATOM 1214 O O . GLU A 1 155 ? 45.531 -3.926 -44.863 1.00 43.41 155 GLU A O 1
ATOM 1219 N N . ASP A 1 156 ? 47.423 -4.446 -45.725 1.00 36.59 156 ASP A N 1
ATOM 1220 C CA . ASP A 1 156 ? 48.207 -4.240 -46.946 1.00 36.59 156 ASP A CA 1
ATOM 1221 C C . ASP A 1 156 ? 49.636 -3.738 -46.570 1.00 36.59 156 ASP A C 1
ATOM 1223 O O . ASP A 1 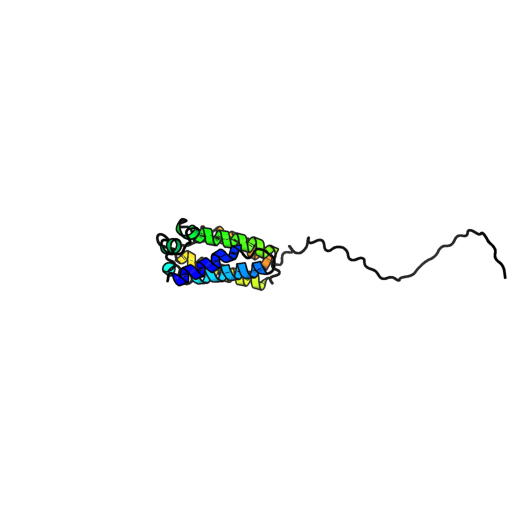156 ? 49.864 -3.227 -45.472 1.00 36.59 156 ASP A O 1
ATOM 1227 N N . GLU A 1 157 ? 50.563 -3.924 -47.512 1.00 41.94 157 GLU A N 1
ATOM 1228 C CA . GLU A 1 157 ? 51.996 -3.583 -47.668 1.00 41.94 157 GLU A CA 1
ATOM 1229 C C . GLU A 1 157 ? 52.747 -2.598 -46.722 1.00 41.94 157 GLU A C 1
ATOM 1231 O O . GLU A 1 157 ? 52.341 -1.467 -46.485 1.00 41.94 157 GLU A O 1
ATOM 1236 N N . GLU A 1 158 ? 53.972 -2.972 -46.302 1.00 41.03 158 GLU A N 1
ATOM 1237 C CA . GLU A 1 158 ? 55.241 -2.491 -46.913 1.00 41.03 158 GLU A CA 1
ATOM 1238 C C . GLU A 1 158 ? 56.500 -3.117 -46.247 1.00 41.03 158 GLU A C 1
ATOM 1240 O O . GLU A 1 158 ? 56.695 -3.089 -45.029 1.00 41.03 158 GLU A O 1
ATOM 1245 N N . ASP A 1 159 ? 57.391 -3.664 -47.085 1.00 43.03 159 ASP A N 1
ATOM 1246 C CA . ASP A 1 159 ? 58.775 -4.089 -46.782 1.00 43.03 159 ASP A CA 1
ATOM 1247 C C . ASP A 1 159 ? 59.632 -2.849 -46.416 1.00 43.03 159 ASP A C 1
ATOM 1249 O O . ASP A 1 159 ? 59.464 -1.790 -47.025 1.00 43.03 159 ASP A O 1
ATOM 1253 N N . PRO A 1 160 ? 60.617 -2.929 -45.494 1.00 46.66 160 PRO A N 1
ATOM 1254 C CA . PRO A 1 160 ? 61.968 -3.168 -46.000 1.00 46.66 160 PRO A CA 1
ATOM 1255 C C . PRO A 1 160 ? 62.870 -4.012 -45.078 1.00 46.66 160 PRO A C 1
ATOM 1257 O O . PRO A 1 160 ? 63.210 -3.640 -43.954 1.00 46.66 160 PRO A O 1
ATOM 1260 N N . ALA A 1 161 ? 63.395 -5.093 -45.650 1.00 45.12 161 ALA A N 1
ATOM 1261 C CA . ALA A 1 161 ? 64.788 -5.537 -45.582 1.00 45.12 161 ALA A CA 1
ATOM 1262 C C . ALA A 1 161 ? 65.573 -5.416 -44.249 1.00 45.12 161 ALA A C 1
ATOM 1264 O O . ALA A 1 161 ? 66.148 -4.371 -43.931 1.00 45.12 161 ALA A O 1
ATOM 1265 N N . LYS A 1 162 ? 65.894 -6.571 -43.634 1.00 51.34 162 LYS A N 1
ATOM 1266 C CA . LYS A 1 162 ? 67.257 -6.822 -43.108 1.00 51.34 162 LYS A CA 1
ATOM 1267 C C . LYS A 1 162 ? 67.611 -8.310 -42.952 1.00 51.34 162 LYS A C 1
ATOM 1269 O O . LYS A 1 162 ? 67.222 -8.993 -42.016 1.00 51.34 162 LYS A O 1
ATOM 1274 N N . LYS A 1 163 ? 68.467 -8.749 -43.881 1.00 45.72 163 LYS A N 1
ATOM 1275 C CA . LYS A 1 163 ? 69.390 -9.899 -43.836 1.00 45.72 163 LYS A CA 1
ATOM 1276 C C . LYS A 1 163 ? 69.909 -10.238 -42.424 1.00 45.72 163 LYS A C 1
ATOM 1278 O O . LYS A 1 163 ? 70.540 -9.377 -41.813 1.00 45.72 163 LYS A O 1
ATOM 1283 N N . LYS A 1 164 ? 69.947 -11.529 -42.065 1.00 50.84 164 LYS A N 1
ATOM 1284 C CA . LYS A 1 164 ? 71.191 -12.338 -42.046 1.00 50.84 164 LYS A CA 1
ATOM 1285 C C . LYS A 1 164 ? 70.943 -13.804 -41.659 1.00 50.84 164 LYS A C 1
ATOM 1287 O O . LYS A 1 164 ? 70.109 -14.122 -40.830 1.00 50.84 164 LYS A O 1
ATOM 1292 N N . ARG A 1 165 ? 71.737 -14.648 -42.320 1.00 43.50 165 ARG A N 1
ATOM 1293 C CA . ARG A 1 165 ? 71.825 -16.112 -42.308 1.00 43.50 165 ARG A CA 1
ATOM 1294 C C . ARG A 1 165 ? 72.300 -16.702 -40.970 1.00 43.50 165 ARG A C 1
ATOM 1296 O O . ARG A 1 165 ? 73.225 -16.149 -40.382 1.00 43.50 165 ARG A O 1
ATOM 1303 N N . ALA A 1 166 ? 71.802 -17.897 -40.655 1.00 45.41 166 ALA A N 1
ATOM 1304 C CA . ALA A 1 166 ? 72.503 -19.027 -40.021 1.00 45.41 166 ALA A CA 1
ATOM 1305 C C . ALA A 1 166 ? 71.729 -20.296 -40.468 1.00 45.41 166 ALA A C 1
ATOM 1307 O O . ALA A 1 166 ? 70.511 -20.298 -40.353 1.00 45.41 166 ALA A O 1
ATOM 1308 N N . ALA A 1 167 ? 72.273 -21.162 -41.331 1.00 47.34 167 ALA A N 1
ATOM 1309 C CA . ALA A 1 167 ? 73.228 -22.249 -41.056 1.00 47.34 167 ALA A CA 1
ATOM 1310 C C . ALA A 1 167 ? 72.561 -23.457 -40.364 1.00 47.34 167 ALA A C 1
ATOM 1312 O O . ALA A 1 167 ? 72.318 -23.371 -39.169 1.00 47.34 167 ALA A O 1
ATOM 1313 N N . ASP A 1 168 ? 72.247 -24.499 -41.150 1.00 48.91 168 ASP A N 1
ATOM 1314 C CA . ASP A 1 168 ? 72.379 -25.953 -40.868 1.00 48.91 168 ASP A CA 1
ATOM 1315 C C . ASP A 1 168 ? 71.794 -26.709 -42.090 1.00 48.91 168 ASP A C 1
ATOM 1317 O O . ASP A 1 168 ? 70.715 -26.349 -42.555 1.00 48.91 168 ASP A O 1
ATOM 1321 N N . ASP A 1 169 ? 72.559 -27.471 -42.876 1.00 47.03 169 ASP A N 1
ATOM 1322 C CA . ASP A 1 169 ? 73.078 -28.837 -42.632 1.00 47.03 169 ASP A CA 1
ATOM 1323 C C . ASP A 1 169 ? 71.999 -29.913 -42.878 1.00 47.03 169 ASP A C 1
ATOM 1325 O O . ASP A 1 169 ? 71.203 -30.204 -41.994 1.00 47.03 169 ASP A O 1
ATOM 1329 N N . GLU A 1 170 ? 71.910 -30.402 -44.128 1.00 44.06 170 GLU A N 1
ATOM 1330 C CA . GLU A 1 170 ? 71.888 -31.836 -44.513 1.00 44.06 170 GLU A CA 1
ATOM 1331 C C . GLU A 1 170 ? 71.980 -32.003 -46.045 1.00 44.06 170 GLU A C 1
ATOM 1333 O O . GLU A 1 170 ? 71.331 -31.219 -46.781 1.00 44.06 170 GLU A O 1
#

Secondary structure (DSSP, 8-state):
-HHHHHHHHHHHHGGGG--STTHHHHHHHHHHHHHHHHHH-GGGGTTTTT-HHHHTTT-HHHHTTS-HHHHHHHHHHHHHHHHHHH----HHHHHHHHHHHHHHHHHHHHTT--STTTHHHHHHHHHHHHHHT-------------------------------------

Foldseek 3Di:
DLVVLLVLVVLVVCLVVQQDAPSLVSSLVSLLVSLVVCLVPVVVCVLLHQNVSCVVSVNCVCRVPNQVLQVSLVSLLVSLVRCLVRPPDALVVLVVSLVSVVVSQVSCVVVVRHNPPPVSNVSSVVSSCCRSVPPDPPDPPDDDPDDDDDDDDDDDDDDDDDDDDDDDDD

Organism: Chlorella vulgaris (NCBI:txid3077)

pLDDT: mean 72.09, std 16.54, range [35.97, 91.06]